Protein AF-A0A0A5GCP9-F1 (afdb_monomer_lite)

Organism: NCBI:txid1385511

pLDDT: mean 89.51, std 7.55, range [61.22, 98.12]

Foldseek 3Di:
DVVLVVLLVCLLQVLLVVLLLVCLVVVHQQVSLVCLVVVVLCVQQVDPPVCCVVPVPVSVVSSVVSVVVDDPSVVSSSVSNSVSNVVSSVVSVVCVVVVNPSD

InterPro domains:
  IPR025917 Putative membrane protein YuiB [PF14068] (4-103)

Structure (mmCIF, N/CA/C/O backbone):
data_AF-A0A0A5GCP9-F1
#
_entry.id   AF-A0A0A5GCP9-F1
#
loop_
_atom_site.group_PDB
_atom_site.id
_atom_site.type_symbol
_atom_site.label_atom_id
_atom_site.label_alt_id
_atom_site.label_comp_id
_atom_site.label_asym_id
_atom_site.label_entity_id
_atom_site.label_seq_id
_atom_site.pdbx_PDB_ins_code
_atom_site.Cartn_x
_atom_site.Cartn_y
_atom_site.Cartn_z
_atom_site.occupancy
_atom_site.B_iso_or_equiv
_atom_site.auth_seq_id
_atom_site.auth_comp_id
_atom_site.auth_asym_id
_atom_site.auth_atom_id
_atom_site.pdbx_PDB_model_num
ATOM 1 N N . MET A 1 1 ? 5.055 -20.359 -12.880 1.00 79.94 1 MET A N 1
ATOM 2 C CA . MET A 1 1 ? 3.600 -20.220 -12.629 1.00 79.94 1 MET A CA 1
ATOM 3 C C . MET A 1 1 ? 3.247 -20.305 -11.151 1.00 79.94 1 MET A C 1
ATOM 5 O O . MET A 1 1 ? 2.666 -19.354 -10.654 1.00 79.94 1 MET A O 1
ATOM 9 N N . VAL A 1 2 ? 3.650 -21.353 -10.420 1.00 91.44 2 VAL A N 1
ATOM 10 C CA . VAL A 1 2 ? 3.378 -21.463 -8.966 1.00 91.44 2 VAL A CA 1
ATOM 11 C C . VAL A 1 2 ? 3.905 -20.258 -8.175 1.00 91.44 2 VAL A C 1
ATOM 13 O O . VAL A 1 2 ? 3.169 -19.686 -7.381 1.00 91.44 2 VAL A O 1
ATOM 16 N N . GLN A 1 3 ? 5.135 -19.812 -8.454 1.00 89.44 3 GLN A N 1
ATOM 17 C CA . GLN A 1 3 ? 5.725 -18.629 -7.815 1.00 89.44 3 GLN A CA 1
ATOM 18 C C . GLN A 1 3 ? 4.837 -17.382 -7.936 1.00 89.44 3 GLN A C 1
ATOM 20 O O . GLN A 1 3 ? 4.610 -16.710 -6.941 1.00 89.44 3 GLN A O 1
ATOM 25 N N . ALA A 1 4 ? 4.287 -17.106 -9.123 1.00 88.56 4 ALA A N 1
ATOM 26 C CA . ALA A 1 4 ? 3.435 -15.941 -9.347 1.00 88.56 4 ALA A CA 1
ATOM 27 C C . ALA A 1 4 ? 2.165 -15.982 -8.484 1.00 88.56 4 ALA A C 1
ATOM 29 O O . ALA A 1 4 ? 1.812 -14.990 -7.856 1.00 88.56 4 ALA A O 1
ATOM 30 N N . VAL A 1 5 ? 1.518 -17.148 -8.391 1.00 93.69 5 VAL A N 1
ATOM 31 C CA . VAL A 1 5 ? 0.321 -17.333 -7.554 1.00 93.69 5 VAL A CA 1
ATOM 32 C C . VAL A 1 5 ? 0.645 -17.103 -6.077 1.00 93.69 5 VAL A C 1
ATOM 34 O O . VAL A 1 5 ? -0.086 -16.392 -5.389 1.00 93.69 5 VAL A O 1
ATOM 37 N N . VAL A 1 6 ? 1.761 -17.660 -5.598 1.00 96.69 6 VAL A N 1
ATOM 38 C CA . VAL A 1 6 ? 2.204 -17.477 -4.210 1.00 96.69 6 VAL A CA 1
ATOM 39 C C . VAL A 1 6 ? 2.529 -16.009 -3.932 1.00 96.69 6 VAL A C 1
ATOM 41 O O . VAL A 1 6 ? 2.086 -15.483 -2.916 1.00 96.69 6 VAL A O 1
ATOM 44 N N . SER A 1 7 ? 3.234 -15.325 -4.836 1.00 95.00 7 SER A N 1
ATOM 45 C CA . SER A 1 7 ? 3.561 -13.901 -4.695 1.00 95.00 7 SER A CA 1
ATOM 46 C C . SER A 1 7 ? 2.314 -13.021 -4.642 1.00 95.00 7 SER A C 1
ATOM 48 O O . SER A 1 7 ? 2.229 -12.159 -3.772 1.00 95.00 7 SER A O 1
ATOM 50 N N . VAL A 1 8 ? 1.328 -13.264 -5.511 1.00 96.56 8 VAL A N 1
ATOM 51 C CA . VAL A 1 8 ? 0.052 -12.527 -5.518 1.00 96.56 8 VAL A CA 1
ATOM 52 C C . VAL A 1 8 ? -0.676 -12.673 -4.183 1.00 96.56 8 VAL A C 1
ATOM 54 O O . VAL A 1 8 ? -1.141 -11.673 -3.629 1.00 96.56 8 VAL A O 1
ATOM 57 N N . LEU A 1 9 ? -0.745 -13.899 -3.658 1.00 97.25 9 LEU A N 1
ATOM 58 C CA . LEU A 1 9 ? -1.403 -14.202 -2.387 1.00 97.25 9 LEU A CA 1
ATOM 59 C C . LEU A 1 9 ? -0.643 -13.567 -1.214 1.00 97.25 9 LEU A C 1
ATOM 61 O O . LEU A 1 9 ? -1.252 -12.924 -0.360 1.00 97.25 9 LEU A O 1
ATOM 65 N N . LEU A 1 10 ? 0.686 -13.684 -1.206 1.00 97.19 10 LEU A N 1
ATOM 66 C CA . LEU A 1 10 ? 1.546 -13.116 -0.170 1.00 97.19 10 LEU A CA 1
ATOM 67 C C . LEU A 1 10 ? 1.408 -11.593 -0.121 1.00 97.19 10 LEU A C 1
ATOM 69 O O . LEU A 1 10 ? 1.128 -11.054 0.947 1.00 97.19 10 LEU A O 1
ATOM 73 N N . PHE A 1 11 ? 1.533 -10.903 -1.257 1.00 96.56 11 PHE A N 1
ATOM 74 C CA . PHE A 1 11 ? 1.381 -9.446 -1.318 1.00 96.56 11 PHE A CA 1
ATOM 75 C C . PHE A 1 11 ? -0.003 -9.001 -0.851 1.00 96.56 11 PHE A C 1
ATOM 77 O O . PHE A 1 11 ? -0.105 -8.071 -0.050 1.00 96.56 11 PHE A O 1
ATOM 84 N N . PHE A 1 12 ? -1.058 -9.695 -1.281 1.00 97.94 12 PHE A N 1
ATOM 85 C CA . PHE A 1 12 ? -2.413 -9.401 -0.829 1.00 97.94 12 PHE A CA 1
ATOM 86 C C . PHE A 1 12 ? -2.541 -9.520 0.698 1.00 97.94 12 PHE A C 1
ATOM 88 O O . PHE A 1 12 ? -2.960 -8.565 1.353 1.00 97.94 12 PHE A O 1
ATOM 95 N N . VAL A 1 13 ? -2.149 -10.662 1.279 1.00 98.12 13 VAL A N 1
ATOM 96 C CA . VAL A 1 13 ? -2.277 -10.922 2.726 1.00 98.12 13 VAL A CA 1
ATOM 97 C C . VAL A 1 13 ? -1.404 -9.973 3.545 1.00 98.12 13 VAL A C 1
ATOM 99 O O . VAL A 1 13 ? -1.853 -9.456 4.568 1.00 98.12 13 VAL A O 1
ATOM 102 N N . LEU A 1 14 ? -0.180 -9.706 3.089 1.00 97.31 14 LEU A N 1
ATOM 103 C CA . LEU A 1 14 ? 0.764 -8.830 3.775 1.00 97.31 14 LEU A CA 1
ATOM 104 C C . LEU A 1 14 ? 0.247 -7.390 3.819 1.00 97.31 14 LEU A C 1
ATOM 106 O O . LEU A 1 14 ? 0.157 -6.803 4.898 1.00 97.31 14 LEU A O 1
ATOM 110 N N . PHE A 1 15 ? -0.162 -6.828 2.679 1.00 97.62 15 PHE A N 1
ATOM 111 C CA . PHE A 1 15 ? -0.691 -5.464 2.652 1.00 97.62 15 PHE A CA 1
ATOM 112 C C . PHE A 1 15 ? -2.050 -5.346 3.332 1.00 97.62 15 PHE A C 1
ATOM 114 O O . PHE A 1 15 ? -2.297 -4.338 3.996 1.00 97.62 15 PHE A O 1
ATOM 121 N N . PHE A 1 16 ? -2.902 -6.368 3.242 1.00 98.00 16 PHE A N 1
ATOM 122 C CA . PHE A 1 16 ? -4.132 -6.430 4.026 1.00 98.00 16 PHE A CA 1
ATOM 123 C C . PHE A 1 16 ? -3.838 -6.366 5.532 1.00 98.00 16 PHE A C 1
ATOM 125 O O . PHE A 1 16 ? -4.394 -5.513 6.230 1.00 98.00 16 PHE A O 1
ATOM 132 N N . GLY A 1 17 ? -2.931 -7.219 6.020 1.00 97.12 17 GLY A N 1
ATOM 133 C CA . GLY A 1 17 ? -2.571 -7.319 7.435 1.00 97.12 17 GLY A CA 1
ATOM 134 C C . GLY A 1 17 ? -1.936 -6.042 7.982 1.00 97.12 17 GLY A C 1
ATOM 135 O O . GLY A 1 17 ? -2.395 -5.513 8.994 1.00 97.12 17 GLY A O 1
ATOM 136 N N . ILE A 1 18 ? -0.937 -5.488 7.285 1.00 96.31 18 ILE A N 1
ATOM 137 C CA . ILE A 1 18 ? -0.286 -4.236 7.705 1.00 96.31 18 ILE A CA 1
ATOM 138 C C . ILE A 1 18 ? -1.288 -3.080 7.671 1.00 96.31 18 ILE A C 1
ATOM 140 O O . ILE A 1 18 ? -1.381 -2.329 8.641 1.00 96.31 18 ILE A O 1
ATOM 144 N N . SER A 1 19 ? -2.095 -2.962 6.608 1.00 96.44 19 SER A N 1
ATOM 145 C CA . SER A 1 19 ? -3.139 -1.927 6.534 1.00 96.44 19 SER A CA 1
ATOM 146 C C . SER A 1 19 ? -4.114 -2.038 7.693 1.00 96.44 19 SER A C 1
ATOM 148 O O . SER A 1 19 ? -4.519 -1.022 8.251 1.00 96.44 19 SER A O 1
ATOM 150 N N . PHE A 1 20 ? -4.471 -3.265 8.074 1.00 96.25 20 PHE A N 1
ATOM 151 C CA . PHE A 1 20 ? -5.442 -3.517 9.130 1.00 96.25 20 PHE A CA 1
ATOM 152 C C . PHE A 1 20 ? -4.901 -3.046 10.480 1.00 96.25 20 PHE A C 1
ATOM 154 O O . PHE A 1 20 ? -5.562 -2.273 11.175 1.00 96.25 20 PHE A O 1
ATOM 161 N N . ILE A 1 21 ? -3.669 -3.445 10.805 1.00 95.06 21 ILE A N 1
ATOM 162 C CA . ILE A 1 21 ? -2.996 -3.077 12.056 1.00 95.06 21 ILE A CA 1
ATOM 163 C C . ILE A 1 21 ? -2.793 -1.561 12.135 1.00 95.06 21 ILE A C 1
ATOM 165 O O . ILE A 1 21 ? -3.146 -0.942 13.137 1.00 95.06 21 ILE A O 1
ATOM 169 N N . VAL A 1 22 ? -2.275 -0.947 11.068 1.00 95.06 22 VAL A N 1
ATOM 170 C CA . VAL A 1 22 ? -2.021 0.501 11.012 1.00 95.06 22 VAL A CA 1
ATOM 171 C C . VAL A 1 22 ? -3.324 1.290 11.173 1.00 95.06 22 VAL A C 1
ATOM 173 O O . VAL A 1 22 ? -3.391 2.228 11.965 1.00 95.06 22 VAL A O 1
ATOM 176 N N . ASN A 1 23 ? -4.388 0.896 10.475 1.00 94.25 23 ASN A N 1
ATOM 177 C CA . ASN A 1 23 ? -5.685 1.564 10.573 1.00 94.25 23 ASN A CA 1
ATOM 178 C C . ASN A 1 23 ? -6.320 1.423 11.969 1.00 94.25 23 ASN A C 1
ATOM 180 O O . ASN A 1 23 ? -6.926 2.379 12.463 1.00 94.25 23 ASN A O 1
ATOM 184 N N . MET A 1 24 ? -6.149 0.273 12.632 1.00 92.62 24 MET A N 1
ATOM 185 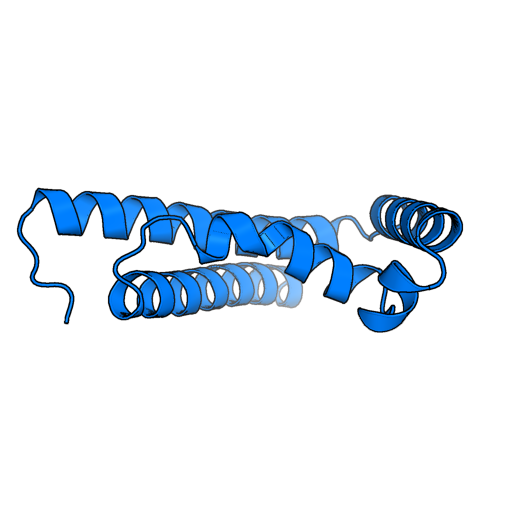C CA . MET A 1 24 ? -6.563 0.121 14.029 1.00 92.62 24 MET A CA 1
ATOM 186 C C . MET A 1 24 ? -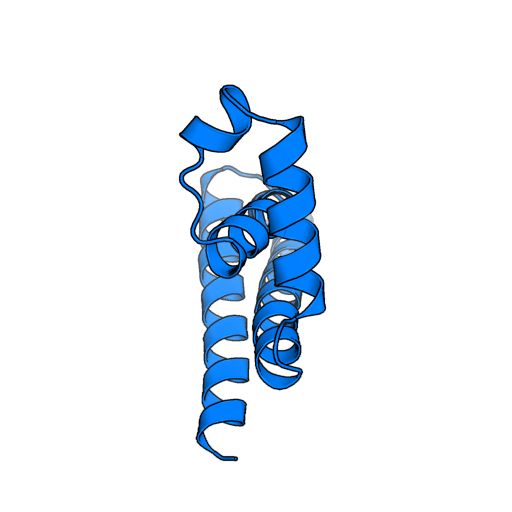5.762 1.033 14.962 1.00 92.62 24 MET A C 1
ATOM 188 O O . MET A 1 24 ? -6.373 1.777 15.727 1.00 92.62 24 MET A O 1
ATOM 192 N N . LEU A 1 25 ? -4.428 1.035 14.859 1.00 92.12 25 LEU A N 1
ATOM 193 C CA . LEU A 1 25 ? -3.548 1.783 15.764 1.00 92.12 25 LEU A CA 1
ATOM 194 C C . LEU A 1 25 ? -3.741 3.302 15.653 1.00 92.12 25 LEU A C 1
ATOM 196 O O . LEU A 1 25 ? -3.896 3.992 16.657 1.00 92.12 25 LEU A O 1
ATOM 200 N N . PHE A 1 26 ? -3.776 3.833 14.430 1.00 91.56 26 PHE A N 1
ATOM 201 C CA . PHE A 1 26 ? -3.930 5.274 14.196 1.00 91.56 26 PHE A CA 1
ATOM 202 C C . PHE A 1 26 ? -5.392 5.741 14.227 1.00 91.56 26 PHE A C 1
ATOM 204 O O . PHE A 1 26 ? -5.676 6.917 13.991 1.00 91.56 26 PHE A O 1
ATOM 211 N N . ARG A 1 27 ? -6.342 4.828 14.476 1.00 89.44 27 ARG A N 1
ATOM 212 C CA . ARG A 1 27 ? -7.790 5.076 14.387 1.00 89.44 27 ARG A CA 1
ATOM 213 C C . ARG A 1 27 ? -8.205 5.715 13.050 1.00 89.44 27 ARG A C 1
ATOM 215 O O . ARG A 1 27 ? -9.220 6.411 12.962 1.00 89.44 27 ARG A O 1
ATOM 222 N N . GLN A 1 28 ? -7.490 5.407 11.969 1.00 91.56 28 GLN A N 1
ATOM 223 C 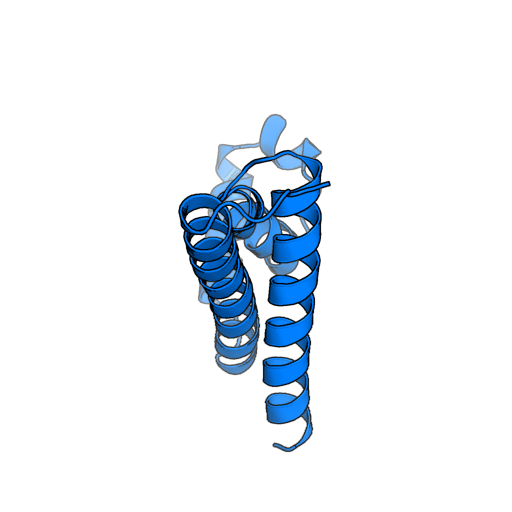CA . GLN A 1 28 ? -7.795 5.829 10.595 1.00 91.56 28 GLN A CA 1
ATOM 224 C C . GLN A 1 28 ? -8.400 4.668 9.788 1.00 91.56 28 GLN A C 1
ATOM 226 O O . GLN A 1 28 ? -8.387 3.529 10.234 1.00 91.56 28 GLN A O 1
ATOM 231 N N . THR A 1 29 ? -9.026 4.940 8.641 1.00 91.81 29 THR A N 1
ATOM 232 C CA . THR A 1 29 ? -9.673 3.895 7.805 1.00 91.81 29 THR A CA 1
ATOM 233 C C . THR A 1 29 ? -8.923 3.609 6.513 1.00 91.81 29 THR A C 1
ATOM 235 O O . THR A 1 29 ? -8.886 2.469 6.072 1.00 91.81 29 THR A O 1
ATOM 238 N N . TRP A 1 30 ? -8.326 4.627 5.901 1.00 92.62 30 TRP A N 1
ATOM 239 C CA . TRP A 1 30 ? -7.745 4.533 4.560 1.00 92.62 30 TRP A CA 1
ATOM 240 C C . TRP A 1 30 ? -6.276 4.953 4.527 1.00 92.62 30 TRP A C 1
ATOM 242 O O . TRP A 1 30 ? -5.767 5.275 3.458 1.00 92.62 30 TRP A O 1
ATOM 252 N N . LEU A 1 31 ? -5.590 4.956 5.681 1.00 94.00 31 LEU A N 1
ATOM 253 C CA . LEU A 1 31 ? -4.232 5.494 5.790 1.00 94.00 31 LEU A CA 1
ATOM 254 C C . LEU A 1 31 ? -3.303 4.755 4.831 1.00 94.00 31 LEU A C 1
ATOM 256 O O . LEU A 1 31 ? -2.762 5.364 3.913 1.00 94.00 31 LEU A O 1
ATOM 260 N N . LEU A 1 32 ? -3.174 3.434 4.970 1.00 93.44 32 LEU A N 1
ATOM 261 C CA . LEU A 1 32 ? -2.218 2.710 4.134 1.00 93.44 32 LEU A CA 1
ATOM 262 C C . LEU A 1 32 ? -2.613 2.696 2.650 1.00 93.44 32 LEU A C 1
ATOM 264 O O . LEU A 1 32 ? -1.733 2.760 1.804 1.00 93.44 32 LEU A O 1
ATOM 268 N N . ALA A 1 33 ? -3.909 2.695 2.322 1.00 93.81 33 ALA A N 1
ATOM 269 C CA . ALA A 1 33 ? -4.370 2.786 0.935 1.00 93.81 33 ALA A CA 1
ATOM 270 C C . ALA A 1 33 ? -3.977 4.124 0.277 1.00 93.81 33 ALA A C 1
ATOM 272 O O . ALA A 1 33 ? -3.599 4.138 -0.891 1.00 93.81 33 ALA A O 1
ATOM 273 N N . PHE A 1 34 ? -4.007 5.231 1.029 1.00 94.44 34 PHE A N 1
ATOM 274 C CA . PHE A 1 34 ? -3.566 6.542 0.546 1.00 94.44 34 PHE A CA 1
ATOM 275 C C . PHE A 1 34 ? -2.044 6.623 0.356 1.00 94.44 34 PHE A C 1
ATOM 277 O O . PHE A 1 34 ? -1.580 7.219 -0.610 1.00 94.44 34 PHE A O 1
ATOM 284 N N . PHE A 1 35 ? -1.263 5.997 1.242 1.00 93.81 35 PHE A N 1
ATOM 285 C CA . PHE A 1 35 ? 0.202 5.945 1.121 1.00 93.81 35 PHE A CA 1
ATOM 286 C C . PHE A 1 35 ? 0.699 4.888 0.123 1.00 93.81 35 PHE A C 1
ATOM 288 O O . PHE A 1 35 ? 1.850 4.948 -0.307 1.00 93.81 35 PHE A O 1
ATOM 295 N N . TYR A 1 36 ? -0.149 3.940 -0.279 1.00 93.75 36 TYR A N 1
ATOM 296 C CA . TYR A 1 36 ? 0.223 2.835 -1.161 1.00 93.75 36 TYR A CA 1
ATOM 297 C C . TYR A 1 36 ? 0.896 3.269 -2.478 1.00 93.75 36 TYR A C 1
ATOM 299 O O . TYR A 1 36 ? 1.920 2.681 -2.821 1.00 93.75 36 TYR A O 1
ATOM 307 N N . PRO A 1 37 ? 0.431 4.307 -3.204 1.00 90.62 37 PRO A N 1
ATOM 308 C CA . PRO A 1 37 ? 1.099 4.764 -4.426 1.00 90.62 37 PRO A CA 1
ATOM 309 C C . PRO A 1 37 ? 2.553 5.199 -4.200 1.00 90.62 37 PRO A C 1
ATOM 311 O O . PRO A 1 37 ? 3.405 4.960 -5.048 1.00 90.62 37 PRO A O 1
ATOM 314 N N . ILE A 1 38 ? 2.860 5.781 -3.037 1.00 89.81 38 ILE A N 1
ATOM 315 C CA . ILE A 1 38 ? 4.226 6.181 -2.669 1.00 89.81 38 ILE A CA 1
ATOM 316 C C . ILE A 1 38 ? 5.098 4.937 -2.448 1.00 89.81 38 ILE A C 1
ATOM 318 O O . ILE A 1 38 ? 6.252 4.902 -2.876 1.00 89.81 38 ILE A O 1
ATOM 322 N N . ILE A 1 39 ? 4.532 3.896 -1.826 1.00 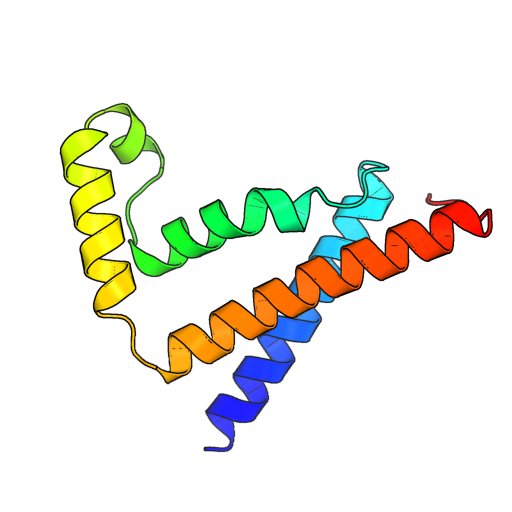90.38 39 ILE A N 1
ATOM 323 C CA . ILE A 1 39 ? 5.202 2.602 -1.639 1.00 90.38 39 ILE A CA 1
ATOM 324 C C . ILE A 1 39 ? 5.506 1.966 -3.001 1.00 90.38 39 ILE A C 1
ATOM 326 O O . ILE A 1 39 ? 6.626 1.514 -3.218 1.00 90.38 39 ILE A O 1
ATOM 330 N N . VAL A 1 40 ? 4.544 1.974 -3.931 1.00 90.19 40 VAL A N 1
ATOM 331 C CA . VAL A 1 40 ? 4.732 1.445 -5.294 1.00 90.19 40 VAL A CA 1
ATOM 332 C C . VAL A 1 40 ? 5.843 2.183 -6.026 1.00 90.19 40 VAL A C 1
ATOM 334 O O . VAL A 1 40 ? 6.726 1.529 -6.569 1.00 90.19 40 VAL A O 1
ATOM 337 N N . LEU A 1 41 ? 5.828 3.519 -6.006 1.00 87.19 41 LEU A N 1
ATOM 338 C CA . LEU A 1 41 ? 6.876 4.322 -6.637 1.00 87.19 41 LEU A CA 1
ATOM 339 C C . LEU A 1 41 ? 8.251 3.929 -6.099 1.00 87.19 41 LEU A C 1
ATOM 341 O O . LEU A 1 41 ? 9.090 3.498 -6.878 1.00 87.19 41 LEU A O 1
ATOM 345 N N . THR A 1 42 ? 8.411 3.912 -4.773 1.00 84.88 42 THR A N 1
ATOM 346 C CA . THR A 1 42 ? 9.685 3.574 -4.112 1.00 84.88 42 THR A CA 1
ATOM 347 C C . THR A 1 42 ? 10.189 2.161 -4.453 1.00 84.88 42 THR A C 1
ATOM 349 O O . THR A 1 42 ? 11.394 1.916 -4.475 1.00 84.88 42 THR A O 1
ATOM 352 N N . ILE A 1 43 ? 9.284 1.205 -4.700 1.00 85.31 43 ILE A N 1
ATOM 353 C CA . ILE A 1 43 ? 9.644 -0.160 -5.124 1.00 85.31 43 ILE A CA 1
ATOM 354 C C . ILE A 1 43 ? 10.107 -0.177 -6.587 1.00 85.31 43 ILE A C 1
ATOM 356 O O . ILE A 1 43 ? 11.055 -0.888 -6.917 1.00 85.31 43 ILE A O 1
ATOM 360 N N . VAL A 1 44 ? 9.426 0.573 -7.455 1.00 85.38 44 VAL A N 1
ATOM 361 C CA . VAL A 1 44 ? 9.629 0.558 -8.912 1.00 85.38 44 VAL A CA 1
ATOM 362 C C . VAL A 1 44 ? 10.841 1.381 -9.339 1.00 85.38 44 VAL A C 1
ATOM 364 O O . VAL A 1 44 ? 11.599 0.960 -10.208 1.00 85.38 44 VAL A O 1
ATOM 367 N N . ASP A 1 45 ? 11.019 2.564 -8.760 1.00 77.06 45 ASP A N 1
ATOM 368 C CA . ASP A 1 45 ? 12.029 3.525 -9.199 1.00 77.06 45 ASP A CA 1
ATOM 369 C C . ASP A 1 45 ? 13.429 3.256 -8.620 1.00 77.06 45 ASP A C 1
ATOM 371 O O . ASP A 1 45 ? 14.420 3.665 -9.222 1.00 77.06 45 ASP A O 1
ATOM 375 N N . ASN A 1 46 ? 13.524 2.569 -7.473 1.00 72.06 46 ASN A N 1
ATOM 376 C CA . ASN A 1 46 ? 14.747 2.423 -6.672 1.00 72.06 46 ASN A CA 1
ATOM 377 C C . ASN A 1 46 ? 15.474 3.768 -6.408 1.00 72.06 46 ASN A C 1
ATOM 379 O O . ASN A 1 46 ? 16.691 3.828 -6.211 1.00 72.06 46 ASN A O 1
ATOM 383 N N . ILE A 1 47 ? 14.742 4.883 -6.420 1.00 75.56 47 ILE A N 1
ATOM 384 C CA . ILE A 1 47 ? 15.263 6.227 -6.183 1.00 75.56 47 ILE A CA 1
ATOM 385 C C . ILE A 1 47 ? 15.038 6.570 -4.710 1.00 75.56 47 ILE A C 1
ATOM 387 O O . ILE A 1 47 ? 13.943 6.46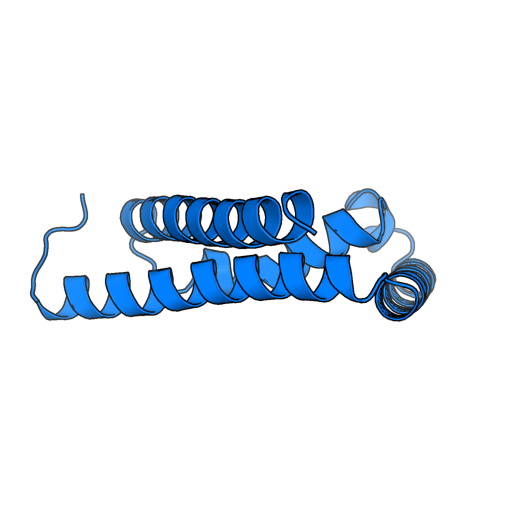2 -4.166 1.00 75.56 47 ILE A O 1
ATOM 391 N N . SER A 1 48 ? 16.087 7.040 -4.031 1.00 75.12 48 SER A N 1
ATOM 392 C CA . SER A 1 48 ? 15.943 7.519 -2.655 1.00 75.12 48 SER A CA 1
ATOM 393 C C . SER A 1 48 ? 15.008 8.729 -2.592 1.00 75.12 48 SER A C 1
ATOM 395 O O . SER A 1 48 ? 15.175 9.681 -3.354 1.00 75.12 48 SER A O 1
ATOM 397 N N . ILE A 1 49 ? 14.111 8.750 -1.603 1.00 73.25 49 ILE A N 1
ATOM 398 C CA . ILE A 1 49 ? 13.106 9.811 -1.389 1.00 73.25 49 ILE A CA 1
ATOM 399 C C . ILE A 1 49 ? 13.736 11.220 -1.383 1.00 73.25 49 ILE A C 1
ATOM 401 O O . ILE A 1 49 ? 13.148 12.172 -1.882 1.00 73.25 49 ILE A O 1
ATOM 405 N N . GLY A 1 50 ? 14.975 11.365 -0.897 1.00 74.31 50 GLY A N 1
ATOM 406 C CA . GLY A 1 50 ? 15.695 12.645 -0.901 1.00 74.31 50 GLY A CA 1
ATOM 407 C C . GLY A 1 50 ? 15.990 13.221 -2.296 1.00 74.31 50 GLY A C 1
ATOM 408 O O . GLY A 1 50 ? 16.055 14.440 -2.440 1.00 74.31 50 GLY A O 1
ATOM 409 N N . LYS A 1 51 ? 16.119 12.383 -3.335 1.00 75.94 51 LYS A N 1
ATOM 410 C CA . LYS A 1 51 ? 16.369 12.839 -4.716 1.00 75.94 51 LYS A CA 1
ATOM 411 C C . LYS A 1 51 ? 15.126 13.439 -5.375 1.00 75.94 51 LYS A C 1
ATOM 413 O O . LYS A 1 51 ? 15.255 14.337 -6.202 1.00 75.94 51 LYS A O 1
ATOM 418 N N . TYR A 1 52 ? 13.934 13.032 -4.939 1.00 77.19 52 TYR A N 1
ATOM 419 C CA . TYR A 1 52 ? 12.684 13.652 -5.378 1.00 77.19 52 TYR A CA 1
ATOM 420 C C . TYR A 1 52 ? 12.571 15.118 -4.954 1.00 77.19 52 TYR A C 1
ATOM 422 O O . TYR A 1 52 ? 11.996 15.921 -5.684 1.00 77.19 52 TYR A O 1
ATOM 430 N N . PHE A 1 53 ? 13.156 15.485 -3.811 1.00 81.12 53 PHE A N 1
ATOM 431 C CA . PHE A 1 53 ? 13.151 16.867 -3.327 1.00 81.12 53 PHE A CA 1
ATOM 432 C C . PHE A 1 53 ? 14.197 17.748 -4.013 1.00 81.12 53 PHE A C 1
ATOM 434 O O . PHE A 1 53 ? 13.959 18.938 -4.199 1.00 81.12 53 PHE A O 1
ATOM 441 N N . THR A 1 54 ? 15.345 17.189 -4.402 1.00 82.56 54 THR A N 1
ATOM 442 C CA . THR A 1 54 ? 16.417 17.962 -5.049 1.00 82.56 54 THR A CA 1
ATOM 443 C C . THR A 1 54 ? 16.251 18.056 -6.564 1.00 82.56 54 THR A C 1
ATOM 445 O O . THR A 1 54 ? 16.659 19.050 -7.162 1.00 82.56 54 THR A O 1
ATOM 448 N N . GLN A 1 55 ? 15.657 17.041 -7.195 1.00 80.38 55 GLN A N 1
ATOM 449 C CA . GLN A 1 55 ? 15.539 16.917 -8.650 1.00 80.38 55 GLN A CA 1
ATOM 450 C C . GLN A 1 55 ? 14.149 16.395 -9.044 1.00 80.38 55 GLN A C 1
ATOM 452 O O . GLN A 1 55 ? 14.010 15.347 -9.673 1.00 80.38 55 GLN A O 1
ATOM 457 N N . PHE A 1 56 ? 13.103 17.135 -8.667 1.00 77.44 56 PHE A N 1
ATOM 458 C CA . PHE A 1 56 ? 11.701 16.739 -8.859 1.00 77.44 56 PHE A CA 1
ATOM 459 C C . PHE A 1 56 ? 11.347 16.436 -10.325 1.00 77.44 56 PHE A C 1
ATOM 461 O O . PHE A 1 56 ? 10.750 15.403 -10.619 1.00 77.44 56 PHE A O 1
ATOM 468 N N . GLY A 1 57 ? 11.761 17.308 -11.254 1.00 80.38 57 GLY A N 1
ATOM 469 C CA . GLY A 1 57 ? 11.394 17.198 -12.670 1.00 80.38 57 GLY A CA 1
ATOM 470 C C . GLY A 1 57 ? 11.945 15.947 -13.359 1.00 80.38 57 GLY A C 1
ATOM 471 O O . GLY A 1 57 ? 11.191 15.204 -13.980 1.00 80.38 57 GLY A O 1
ATOM 472 N N . SER A 1 58 ? 13.243 15.674 -13.212 1.00 80.69 58 SER A N 1
ATOM 473 C CA . SER A 1 58 ? 13.866 14.490 -13.815 1.00 80.69 58 SER A CA 1
ATOM 474 C C . SER A 1 58 ? 13.465 13.196 -13.104 1.00 80.69 58 SER A C 1
ATOM 476 O O . SER A 1 58 ? 13.271 12.179 -13.763 1.00 80.69 58 SER A O 1
ATOM 478 N N . SER A 1 59 ? 13.292 13.223 -11.777 1.00 81.06 59 SER A N 1
ATOM 479 C CA . SER A 1 59 ? 12.956 12.019 -11.001 1.00 81.06 59 SER A CA 1
ATOM 480 C C . SER A 1 59 ? 11.561 11.486 -11.330 1.00 81.06 59 SER A C 1
ATOM 482 O O . SER A 1 59 ? 11.387 10.279 -11.447 1.00 81.06 59 SER A O 1
ATOM 484 N N . ILE A 1 60 ? 10.574 12.366 -11.545 1.00 80.31 60 ILE A N 1
ATOM 485 C CA . ILE A 1 60 ? 9.215 11.946 -11.931 1.00 80.31 60 ILE A CA 1
ATOM 486 C C . ILE A 1 60 ? 9.199 11.310 -13.317 1.00 80.31 60 ILE A C 1
ATOM 488 O O . ILE A 1 60 ? 8.506 10.314 -13.522 1.00 80.31 60 ILE A O 1
ATOM 492 N N . GLN A 1 61 ? 9.962 11.864 -14.259 1.00 84.25 61 GLN A N 1
ATOM 493 C CA . GLN A 1 61 ? 10.030 11.316 -15.608 1.00 84.25 61 GLN A CA 1
ATOM 494 C C . GLN A 1 61 ? 10.635 9.906 -15.599 1.00 84.25 61 GLN A C 1
ATOM 496 O O . GLN A 1 61 ? 10.044 8.987 -16.161 1.00 84.25 61 GLN A O 1
ATOM 501 N N . VAL A 1 62 ? 11.738 9.713 -14.869 1.00 82.50 62 VAL A N 1
ATOM 502 C CA . VAL A 1 62 ? 12.365 8.393 -14.685 1.00 82.50 62 VAL A CA 1
ATOM 503 C C . VAL A 1 62 ? 11.419 7.414 -13.980 1.00 82.50 62 VAL A C 1
ATOM 505 O O . VAL A 1 62 ? 11.297 6.265 -14.397 1.00 82.50 62 VAL A O 1
ATOM 508 N N . ALA A 1 63 ? 10.699 7.859 -12.947 1.00 81.75 63 ALA A N 1
ATOM 509 C CA . ALA A 1 63 ? 9.727 7.020 -12.248 1.00 81.75 63 ALA A CA 1
ATOM 510 C C . ALA A 1 63 ? 8.597 6.545 -13.172 1.00 81.75 63 ALA A C 1
ATOM 512 O O . ALA A 1 63 ? 8.192 5.384 -13.117 1.00 81.75 63 ALA A O 1
ATOM 513 N N . PHE A 1 64 ? 8.107 7.429 -14.043 1.00 82.94 64 PHE A N 1
ATOM 514 C CA . PHE A 1 64 ? 7.066 7.090 -15.006 1.00 82.94 64 PHE A CA 1
ATOM 515 C C . PHE A 1 64 ? 7.572 6.135 -16.094 1.00 82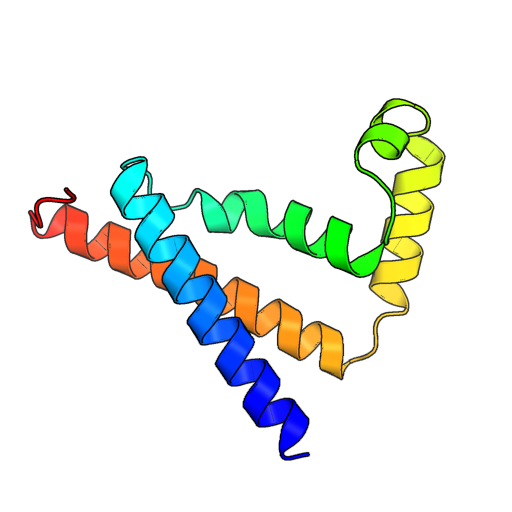.94 64 PHE A C 1
ATOM 517 O O . PHE A 1 64 ? 6.886 5.169 -16.424 1.00 82.94 64 PHE A O 1
ATOM 524 N N . GLU A 1 65 ? 8.784 6.350 -16.613 1.00 84.56 65 GLU A N 1
ATOM 525 C CA . GLU A 1 65 ? 9.420 5.432 -17.567 1.00 84.56 65 GLU A CA 1
ATOM 526 C C . GLU A 1 65 ? 9.582 4.027 -16.968 1.00 84.56 65 GLU A C 1
ATOM 528 O O . GLU A 1 65 ? 9.199 3.041 -17.601 1.00 84.56 65 GLU A O 1
ATOM 533 N N . ASN A 1 66 ? 10.038 3.935 -15.716 1.00 83.69 66 ASN A N 1
ATOM 534 C CA . ASN A 1 66 ? 10.176 2.663 -15.003 1.00 83.69 66 ASN A CA 1
ATOM 535 C C . ASN A 1 66 ? 8.819 1.985 -14.750 1.00 83.69 66 ASN A C 1
ATOM 537 O O . ASN A 1 66 ? 8.705 0.770 -14.894 1.00 83.69 66 ASN A O 1
ATOM 541 N N . LEU A 1 67 ? 7.769 2.754 -14.436 1.00 82.75 67 LEU A N 1
ATOM 542 C CA . LEU A 1 67 ? 6.408 2.227 -14.271 1.00 82.75 67 LEU A CA 1
ATOM 543 C C . LEU A 1 67 ? 5.838 1.627 -15.561 1.00 82.75 67 LEU A C 1
ATOM 545 O O . LEU A 1 67 ? 5.120 0.631 -15.499 1.00 82.75 67 LEU A O 1
ATOM 549 N N . VAL A 1 68 ? 6.135 2.212 -16.723 1.00 83.44 68 VAL A N 1
ATOM 550 C CA . VAL A 1 68 ? 5.659 1.699 -18.021 1.00 83.44 68 VAL A CA 1
ATOM 551 C C . VAL A 1 68 ? 6.455 0.469 -18.464 1.00 83.44 68 VAL A C 1
ATOM 553 O O . VAL A 1 68 ? 5.905 -0.413 -19.121 1.00 83.44 68 VAL A O 1
ATOM 556 N N . GLN A 1 69 ? 7.731 0.382 -18.087 1.00 86.56 69 GLN A N 1
ATOM 557 C CA . GLN A 1 69 ? 8.601 -0.755 -18.409 1.00 86.56 69 GLN A CA 1
ATOM 558 C C . GLN A 1 69 ? 8.397 -1.968 -17.488 1.00 86.56 69 GLN A C 1
ATOM 560 O O . GLN A 1 69 ? 9.043 -3.000 -17.684 1.00 86.56 69 GLN A O 1
ATOM 565 N N . LEU A 1 70 ? 7.505 -1.871 -16.498 1.00 86.06 70 LEU A N 1
ATOM 566 C CA . LEU A 1 70 ? 7.257 -2.953 -15.556 1.00 86.06 70 LEU A CA 1
ATOM 567 C C . LEU A 1 70 ? 6.736 -4.209 -16.252 1.00 86.06 70 LEU A C 1
ATOM 569 O O . LEU A 1 70 ? 5.845 -4.169 -17.106 1.00 86.06 70 LEU A O 1
ATOM 573 N N . HIS A 1 71 ? 7.250 -5.360 -15.826 1.00 90.25 71 HIS A N 1
ATOM 574 C CA . HIS A 1 71 ? 6.767 -6.631 -16.328 1.00 90.25 71 HIS A CA 1
ATOM 575 C C . HIS A 1 71 ? 5.311 -6.848 -15.894 1.00 90.25 71 HIS A C 1
ATOM 577 O O . HIS A 1 71 ? 4.929 -6.550 -14.760 1.00 90.25 71 HIS A O 1
ATOM 583 N N . VAL A 1 72 ? 4.491 -7.431 -16.777 1.00 90.06 72 VAL A N 1
ATOM 584 C CA . VAL A 1 72 ? 3.049 -7.644 -16.532 1.00 90.06 72 VAL A CA 1
ATOM 585 C C . VAL A 1 72 ? 2.802 -8.363 -15.205 1.00 90.06 72 VAL A C 1
ATOM 587 O O . VAL A 1 72 ? 1.860 -8.043 -14.484 1.00 90.06 72 VAL A O 1
ATOM 590 N N . MET A 1 73 ? 3.664 -9.319 -14.852 1.00 91.06 73 MET A N 1
ATOM 591 C CA . MET A 1 73 ? 3.505 -10.070 -13.608 1.00 91.06 73 MET A CA 1
ATOM 592 C C . MET A 1 73 ? 3.759 -9.223 -12.354 1.00 91.06 73 MET A C 1
ATOM 594 O O . MET A 1 73 ? 3.068 -9.405 -11.353 1.00 91.06 73 MET A O 1
ATOM 598 N N . ASP A 1 74 ? 4.676 -8.260 -12.417 1.00 90.69 74 ASP A N 1
ATOM 599 C CA . ASP A 1 74 ? 4.957 -7.360 -11.296 1.00 90.69 74 ASP A CA 1
ATOM 600 C C . ASP A 1 74 ? 3.794 -6.390 -11.085 1.00 90.69 74 ASP A C 1
ATOM 602 O O . ASP A 1 74 ? 3.383 -6.152 -9.951 1.00 90.69 74 ASP A O 1
ATOM 606 N N . VAL A 1 75 ? 3.176 -5.919 -12.175 1.00 92.38 75 VAL A N 1
ATOM 607 C CA . VAL A 1 75 ? 1.942 -5.117 -12.114 1.00 92.38 75 VAL A CA 1
ATOM 608 C C . VAL A 1 75 ? 0.821 -5.896 -11.427 1.00 92.38 75 VAL A C 1
ATOM 610 O O . VAL A 1 75 ? 0.138 -5.353 -10.558 1.00 92.38 75 VAL A O 1
ATOM 613 N N . VAL A 1 76 ? 0.646 -7.180 -11.760 1.00 94.69 76 VAL A N 1
ATOM 614 C CA . VAL A 1 76 ? -0.366 -8.033 -11.116 1.00 94.69 76 VAL A CA 1
ATOM 615 C C . VAL A 1 76 ? -0.088 -8.175 -9.615 1.00 94.69 76 VAL A C 1
ATOM 617 O O . VAL A 1 76 ? -1.005 -7.992 -8.813 1.00 94.69 76 VAL A O 1
ATOM 620 N N . ILE A 1 77 ? 1.161 -8.426 -9.218 1.00 94.75 77 ILE A N 1
ATOM 621 C CA . ILE A 1 77 ? 1.554 -8.557 -7.804 1.00 94.75 77 ILE A CA 1
ATOM 622 C C . ILE A 1 77 ? 1.351 -7.239 -7.035 1.00 94.75 77 ILE A C 1
ATOM 624 O O . ILE A 1 77 ? 0.791 -7.236 -5.938 1.00 94.75 77 ILE A O 1
ATOM 628 N N . LEU A 1 78 ? 1.748 -6.100 -7.605 1.00 94.25 78 LEU A N 1
ATOM 629 C CA . LEU A 1 78 ? 1.539 -4.787 -6.984 1.00 94.25 78 LEU A CA 1
ATOM 630 C C . LEU A 1 78 ? 0.044 -4.449 -6.883 1.00 94.25 78 LEU A C 1
ATOM 632 O O . LEU A 1 78 ? -0.428 -3.964 -5.856 1.00 94.25 78 LEU A O 1
ATOM 636 N N . SER A 1 79 ? -0.744 -4.769 -7.911 1.00 94.94 79 SER A N 1
ATOM 637 C CA . SER A 1 79 ? -2.193 -4.548 -7.878 1.00 94.94 79 SER A CA 1
ATOM 638 C C . SER A 1 79 ? -2.894 -5.397 -6.808 1.00 94.94 79 SER A C 1
ATOM 640 O O . SER A 1 79 ? -3.838 -4.920 -6.174 1.00 94.94 79 SER A O 1
ATOM 642 N N . SER A 1 80 ? -2.412 -6.618 -6.537 1.00 97.19 80 SER A N 1
ATOM 643 C CA . SER A 1 80 ? -2.969 -7.461 -5.473 1.00 97.19 80 SER A CA 1
ATOM 644 C C . SER A 1 80 ? -2.666 -6.901 -4.083 1.00 97.19 80 SER A C 1
ATOM 646 O O . SER A 1 80 ? -3.536 -6.927 -3.211 1.00 97.19 80 SER A O 1
ATOM 648 N N . GLY A 1 81 ? -1.484 -6.314 -3.879 1.00 96.56 81 GLY A N 1
ATOM 649 C CA . GLY A 1 81 ? -1.165 -5.583 -2.653 1.00 96.56 81 GLY A CA 1
ATOM 650 C C . GLY A 1 81 ? -2.086 -4.375 -2.432 1.00 96.56 81 GLY A C 1
ATOM 651 O O . GLY A 1 81 ? -2.617 -4.199 -1.332 1.00 96.56 81 GLY A O 1
ATOM 652 N N . LEU A 1 82 ? -2.353 -3.593 -3.486 1.00 96.56 82 LEU A N 1
ATOM 653 C CA . LEU A 1 82 ? -3.297 -2.469 -3.442 1.00 96.56 82 LEU A CA 1
ATOM 654 C C . LEU A 1 82 ? -4.714 -2.944 -3.097 1.00 96.56 82 LEU A C 1
ATOM 656 O O . LEU A 1 82 ? -5.374 -2.358 -2.235 1.00 96.56 82 LEU A O 1
ATOM 660 N N . ALA A 1 83 ? -5.164 -4.036 -3.720 1.00 97.94 83 ALA A N 1
ATOM 661 C CA . ALA A 1 83 ? -6.448 -4.653 -3.408 1.00 97.94 83 ALA A CA 1
ATOM 662 C C . ALA A 1 83 ? -6.522 -5.077 -1.931 1.00 97.94 83 ALA A C 1
ATOM 664 O O . ALA A 1 83 ? -7.518 -4.794 -1.267 1.00 97.94 83 ALA A O 1
ATOM 665 N N . GLY A 1 84 ? -5.451 -5.665 -1.385 1.00 97.56 84 GLY A N 1
ATOM 666 C CA . GLY A 1 84 ? -5.347 -6.008 0.036 1.00 97.56 84 GLY A CA 1
ATOM 667 C C . GLY A 1 84 ? -5.497 -4.790 0.953 1.00 97.56 84 GLY A C 1
ATOM 668 O O . GLY A 1 84 ? -6.274 -4.825 1.913 1.00 97.56 84 GLY A O 1
ATOM 669 N N . ALA A 1 85 ? -4.823 -3.682 0.632 1.00 97.00 85 ALA A N 1
ATOM 670 C CA . ALA A 1 85 ? -4.917 -2.441 1.402 1.00 97.00 85 ALA A CA 1
ATOM 671 C C . ALA A 1 85 ? -6.324 -1.815 1.365 1.00 97.00 85 ALA A C 1
ATOM 673 O O . ALA A 1 85 ? -6.849 -1.395 2.401 1.00 97.00 85 ALA A O 1
ATOM 674 N N . ILE A 1 86 ? -6.971 -1.806 0.196 1.00 97.50 86 ILE A N 1
ATOM 675 C CA . ILE A 1 86 ? -8.356 -1.333 0.030 1.00 97.50 86 ILE A CA 1
ATOM 676 C C . ILE A 1 86 ? -9.334 -2.224 0.802 1.00 97.50 86 ILE A C 1
ATOM 678 O O . ILE A 1 86 ? -10.157 -1.712 1.564 1.00 97.50 86 ILE A O 1
ATOM 682 N N . CYS A 1 87 ? -9.228 -3.549 0.654 1.00 97.88 87 CYS A N 1
ATOM 683 C CA . CYS A 1 87 ? -10.054 -4.515 1.381 1.00 97.88 87 CYS A CA 1
ATOM 684 C C . CYS A 1 87 ? -9.957 -4.302 2.894 1.00 97.88 87 CYS A C 1
ATOM 686 O O . CYS A 1 87 ? -10.976 -4.287 3.584 1.00 97.88 87 CYS A O 1
ATOM 688 N N . SER A 1 88 ? -8.750 -4.071 3.407 1.00 96.88 88 SER A N 1
ATOM 689 C CA . SER A 1 88 ? -8.535 -3.758 4.817 1.00 96.88 88 SER A CA 1
ATOM 690 C C . SER A 1 88 ? -9.256 -2.477 5.254 1.00 96.88 88 SER A C 1
ATOM 692 O O . SER A 1 88 ? -9.944 -2.474 6.278 1.00 96.88 88 SER A O 1
ATOM 694 N N . GLY A 1 89 ? -9.196 -1.411 4.450 1.00 95.38 89 GLY A N 1
ATOM 695 C CA . GLY A 1 89 ? -9.927 -0.173 4.734 1.00 95.38 89 GLY A CA 1
ATOM 696 C C . GLY A 1 89 ? -11.447 -0.365 4.785 1.00 95.38 89 GLY A C 1
ATOM 697 O O . GLY A 1 89 ? -12.115 0.164 5.681 1.00 95.38 89 GLY A O 1
ATOM 698 N N . ILE A 1 90 ? -11.994 -1.195 3.890 1.00 96.75 90 ILE A N 1
ATOM 699 C CA . ILE A 1 90 ? -13.414 -1.584 3.901 1.00 96.75 90 ILE A CA 1
ATOM 700 C C . ILE A 1 90 ? -13.758 -2.339 5.193 1.00 96.75 90 ILE A C 1
ATOM 702 O O . ILE A 1 90 ? -14.742 -1.999 5.857 1.00 96.75 90 ILE A O 1
ATOM 706 N N . VAL A 1 91 ? -12.943 -3.328 5.577 1.00 95.94 91 VAL A N 1
ATOM 707 C CA . VAL A 1 91 ? -13.147 -4.129 6.797 1.00 95.94 91 VAL A CA 1
ATOM 708 C C . VAL A 1 91 ? -13.113 -3.245 8.045 1.00 95.94 91 VAL A C 1
ATOM 710 O O . VAL A 1 91 ? -14.020 -3.325 8.873 1.00 95.94 91 VAL A O 1
ATOM 713 N N . ILE A 1 92 ? -12.136 -2.344 8.167 1.00 94.38 92 ILE A N 1
ATOM 714 C CA . ILE A 1 92 ? -12.034 -1.429 9.314 1.00 94.38 92 ILE A CA 1
ATOM 715 C C . ILE A 1 92 ? -13.231 -0.478 9.378 1.00 94.38 92 ILE A C 1
ATOM 717 O O . ILE A 1 92 ? -13.797 -0.268 10.455 1.00 94.38 92 ILE A O 1
ATOM 721 N N . LYS A 1 93 ? -13.661 0.076 8.237 1.00 94.25 93 LYS A N 1
ATOM 722 C CA . LYS A 1 93 ? -14.863 0.920 8.181 1.00 94.25 93 LYS A CA 1
ATOM 723 C C . LYS A 1 93 ? -16.089 0.153 8.682 1.00 94.25 93 LYS A C 1
ATOM 725 O O . LYS A 1 93 ? -16.858 0.694 9.475 1.00 94.25 93 LYS A O 1
ATOM 730 N N . MET A 1 94 ? -16.244 -1.106 8.272 1.00 95.12 94 MET A N 1
ATOM 731 C CA . MET A 1 94 ? -17.339 -1.969 8.719 1.00 95.12 94 MET A CA 1
ATOM 732 C C . MET A 1 94 ? -17.280 -2.249 10.228 1.00 95.12 94 MET A C 1
ATOM 734 O O . MET A 1 94 ? -18.298 -2.124 10.908 1.00 95.12 94 MET A O 1
ATOM 738 N N . LEU A 1 95 ? -16.105 -2.592 10.761 1.00 93.56 95 LEU A N 1
ATOM 739 C CA . LEU A 1 95 ? -15.914 -2.863 12.191 1.00 93.56 95 LEU A CA 1
ATOM 740 C C . LEU A 1 95 ? -16.230 -1.634 13.051 1.00 93.56 95 LEU A C 1
ATOM 742 O O . LEU A 1 95 ? -16.896 -1.755 14.080 1.00 93.56 95 LEU A O 1
ATOM 746 N N . ARG A 1 96 ? -15.833 -0.442 12.592 1.00 91.31 96 ARG A N 1
ATOM 747 C CA . ARG A 1 96 ? -16.092 0.820 13.295 1.00 91.31 96 ARG A CA 1
ATOM 748 C C . ARG A 1 96 ? -17.583 1.136 13.399 1.00 91.31 96 ARG A C 1
ATOM 750 O O . ARG A 1 96 ? -18.044 1.535 14.462 1.00 91.31 96 ARG A O 1
ATOM 757 N N . VAL A 1 97 ? -18.342 0.925 12.322 1.00 92.31 97 VAL A N 1
ATOM 758 C CA . VAL A 1 97 ? -19.804 1.137 12.322 1.00 92.31 97 VAL A CA 1
ATOM 759 C C . VAL A 1 97 ? -20.514 0.144 13.250 1.00 92.31 97 VAL A C 1
ATOM 761 O O . VAL A 1 97 ? -21.551 0.466 13.817 1.00 92.31 97 VAL A O 1
ATOM 764 N N . ARG A 1 98 ? -19.938 -1.045 13.454 1.00 93.25 98 ARG A N 1
ATOM 765 C CA . ARG A 1 98 ? -20.478 -2.088 14.340 1.00 93.25 98 ARG A CA 1
ATOM 766 C C . ARG A 1 98 ? -20.071 -1.932 15.810 1.00 93.25 98 ARG A C 1
ATOM 768 O O . ARG A 1 98 ? -20.332 -2.831 16.600 1.00 93.25 98 ARG A O 1
ATOM 775 N N . GLY A 1 99 ? -19.435 -0.819 16.182 1.00 87.62 99 GLY A N 1
ATOM 776 C CA . GLY A 1 99 ? -19.051 -0.549 17.568 1.00 87.62 99 GLY A CA 1
ATOM 777 C C . GLY A 1 99 ? -17.889 -1.406 18.073 1.00 87.62 99 GLY A C 1
ATOM 778 O O . GLY A 1 99 ? -17.693 -1.498 19.282 1.00 87.62 99 GLY A O 1
ATOM 779 N N . TYR A 1 100 ? -17.110 -2.025 17.175 1.00 87.62 100 TYR A N 1
ATOM 780 C CA . TYR A 1 100 ? -15.888 -2.717 17.573 1.00 87.62 100 TYR A CA 1
ATOM 781 C C . TYR A 1 100 ? -14.933 -1.703 18.206 1.00 87.62 100 TYR A C 1
ATOM 783 O O . TYR A 1 100 ? -14.561 -0.711 17.568 1.00 87.62 100 TYR A O 1
ATOM 791 N N . GLN A 1 101 ? -14.536 -1.949 19.456 1.00 78.44 101 GLN A N 1
ATOM 792 C CA . GLN A 1 101 ? -13.488 -1.164 20.088 1.00 78.44 101 GLN A CA 1
ATOM 793 C C . GLN A 1 101 ? -12.173 -1.468 19.383 1.00 78.44 101 GLN A C 1
ATOM 795 O O . GLN A 1 101 ? -11.538 -2.495 19.599 1.00 78.44 101 GLN A O 1
ATOM 800 N N . MET A 1 102 ? -11.793 -0.566 18.485 1.00 80.69 102 MET A N 1
ATOM 801 C CA . MET A 1 102 ? -10.424 -0.512 18.004 1.00 80.69 102 MET A CA 1
ATOM 802 C C . MET A 1 102 ? -9.578 -0.084 19.203 1.00 80.69 102 MET A C 1
ATOM 804 O O . MET A 1 102 ? -9.904 0.957 19.783 1.00 80.69 102 MET A O 1
ATOM 808 N N . PHE A 1 103 ? -8.612 -0.935 19.578 1.00 61.22 103 PHE A N 1
ATOM 809 C CA . PHE A 1 103 ? -7.643 -0.758 20.670 1.00 61.22 103 PHE A CA 1
ATOM 810 C C . PHE A 1 103 ? -7.485 0.696 21.144 1.00 61.22 103 PHE A C 1
ATOM 812 O O . PHE A 1 103 ? -7.174 1.585 20.316 1.00 61.22 103 PHE A O 1
#

Sequence (103 aa):
MVQAVVSVLLFFVLFFGISFIVNMLFRQTWLLAFFYPIIVLTIVDNISIGKYFTQFGSSIQVAFENLVQLHVMDVVILSSGLAGAICSGIVIKMLRVRGYQMF

Radius of gyration: 15.95 Å; chains: 1; bounding box: 37×39×39 Å

Secondary structure (DSSP, 8-state):
-HHHHHHHHHHHHHHHHHHHHHHHHTT-SSHHHHHHHHHHHHHHH---HHHHHHSHHHHHHHHHHHHHT--HHHHHHHHHHHHHHHHHHHHHHHHHHTT----